Protein AF-A0A7S1CS03-F1 (afdb_monomer_lite)

Secondary structure (DSSP, 8-state):
--SGGG--TT-SS-TTTS--GGGHHHHHHHHHHHHTTHHHHHTSTT-EEEET-TTTHHHIIIIIIS---EEEE-SSPP---HHHHHHHHHHHHHHSTT----

Organism: NCBI:txid1486930

pLDDT: mean 84.55, std 16.64, range [34.22, 98.12]

Radius of gyration: 17.49 Å; chains: 1; bounding box: 39×36×62 Å

InterPro domains:
  IPR029063 S-adenosyl-L-methionine-dependent methyltransferase superfamily [G3DSA:3.40.50.150] (14-97)
  IPR029063 S-adenosyl-L-methionine-dependent methyltransferase superfamily [SSF53335] (26-88)

Foldseek 3Di:
DPQPVPDDPPDPDDSVRDDDPLCVLVVVLVVCQVPQVHLVSQQPDQHEEAEQCPLCSNVCNNCVVVVTRYHYDHPDDHDDDPVSVVVVVVVVVVVPPPDDDD

Sequence (102 aa):
EKHAHNVIDGDPFSVGDKAAKSARARLLADFLEREFGGAEALRRGSGVIDVAGGRGGVSFELQVRRGVRCTLVDPRPLRLDKAQHKWLKRARRARGGGGGGG

Structure (mmCIF, N/CA/C/O backbone):
data_AF-A0A7S1CS03-F1
#
_entry.id   AF-A0A7S1CS03-F1
#
loop_
_atom_site.group_PDB
_atom_site.id
_atom_site.type_symbol
_atom_site.label_atom_id
_atom_site.label_alt_id
_atom_site.label_comp_id
_atom_site.label_asym_id
_atom_site.label_entity_id
_atom_site.label_seq_id
_atom_site.pdbx_PDB_ins_code
_atom_site.Cartn_x
_atom_site.Cartn_y
_atom_site.Cartn_z
_atom_site.occupancy
_atom_site.B_iso_or_equiv
_atom_site.auth_seq_id
_atom_site.auth_comp_id
_atom_site.auth_asym_id
_atom_site.auth_atom_id
_atom_site.pdbx_PDB_model_num
ATOM 1 N N . GLU A 1 1 ? 23.490 -1.874 -21.780 1.00 43.47 1 GLU A N 1
ATOM 2 C CA . GLU A 1 1 ? 22.384 -2.791 -22.144 1.00 43.47 1 GLU A CA 1
ATOM 3 C C . GLU A 1 1 ? 21.389 -3.035 -20.996 1.00 43.47 1 GLU A C 1
ATOM 5 O O . GLU A 1 1 ? 21.441 -4.060 -20.337 1.00 43.47 1 GLU A O 1
ATOM 10 N N . LYS A 1 2 ? 20.475 -2.100 -20.695 1.00 48.34 2 LYS A N 1
ATOM 11 C CA . LYS A 1 2 ? 19.348 -2.356 -19.756 1.00 48.34 2 LYS A CA 1
ATOM 12 C C . LYS A 1 2 ? 17.977 -1.953 -20.315 1.00 48.34 2 LYS A C 1
ATOM 14 O O . LYS A 1 2 ? 16.957 -2.238 -19.696 1.00 48.34 2 LYS A O 1
ATOM 19 N N . HIS A 1 3 ? 17.954 -1.309 -21.483 1.00 46.59 3 HIS A N 1
ATOM 20 C CA . HIS A 1 3 ? 16.744 -0.763 -22.102 1.00 46.59 3 HIS A CA 1
ATOM 21 C C . HIS A 1 3 ? 16.137 -1.678 -23.177 1.00 46.59 3 HIS A C 1
ATOM 23 O O . HIS A 1 3 ? 14.945 -1.574 -23.432 1.00 46.59 3 HIS A O 1
ATOM 29 N N . ALA A 1 4 ? 16.913 -2.611 -23.745 1.00 49.78 4 ALA A N 1
ATOM 30 C CA . ALA A 1 4 ? 16.454 -3.482 -24.832 1.00 49.78 4 ALA A CA 1
ATOM 31 C C . ALA A 1 4 ? 15.396 -4.516 -24.393 1.00 49.78 4 ALA A C 1
ATOM 33 O O . ALA A 1 4 ? 14.528 -4.875 -25.174 1.00 49.78 4 ALA A O 1
ATOM 34 N N . HIS A 1 5 ? 15.403 -4.950 -23.127 1.00 54.09 5 HIS A N 1
ATOM 35 C CA . HIS A 1 5 ? 14.503 -6.007 -22.634 1.00 54.09 5 HIS A CA 1
ATOM 36 C C . HIS A 1 5 ? 13.087 -5.537 -22.248 1.00 54.09 5 HIS A C 1
ATOM 38 O O . H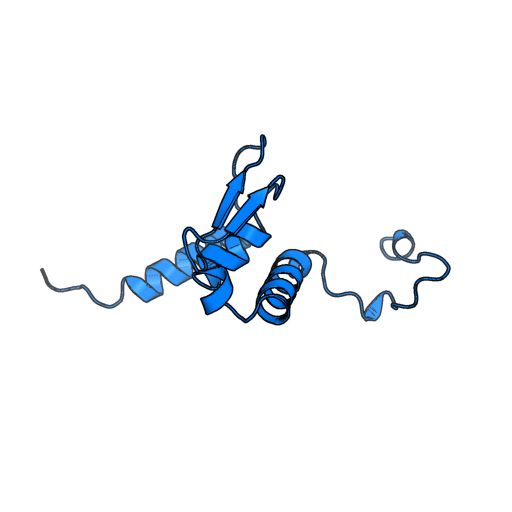IS A 1 5 ? 12.306 -6.337 -21.745 1.00 54.09 5 HIS A O 1
ATOM 44 N N . ASN A 1 6 ? 12.759 -4.248 -22.408 1.00 56.00 6 ASN A N 1
ATOM 45 C CA . ASN A 1 6 ? 11.432 -3.709 -22.059 1.00 56.00 6 ASN A CA 1
ATOM 46 C C . ASN A 1 6 ? 10.582 -3.344 -23.289 1.00 56.00 6 ASN A C 1
ATOM 48 O O . ASN A 1 6 ? 9.515 -2.742 -23.124 1.00 56.00 6 ASN A O 1
ATOM 52 N N . VAL A 1 7 ? 11.066 -3.665 -24.492 1.00 60.25 7 VAL A N 1
ATOM 53 C CA . VAL A 1 7 ? 10.319 -3.521 -25.743 1.00 60.25 7 VAL A CA 1
ATOM 54 C C . VAL A 1 7 ? 9.602 -4.844 -25.983 1.00 60.25 7 VAL A C 1
ATOM 56 O O . VAL A 1 7 ? 10.246 -5.868 -26.195 1.00 60.25 7 VAL A O 1
ATOM 59 N N . ILE A 1 8 ? 8.279 -4.827 -25.857 1.00 68.25 8 ILE A N 1
ATOM 60 C CA . ILE A 1 8 ? 7.411 -5.954 -26.194 1.00 68.25 8 ILE A CA 1
ATOM 61 C C . ILE A 1 8 ? 6.771 -5.584 -27.526 1.00 68.25 8 ILE A C 1
ATOM 63 O O . ILE A 1 8 ? 6.231 -4.486 -27.657 1.00 68.25 8 ILE A O 1
ATOM 67 N N . ASP A 1 9 ? 6.886 -6.464 -28.515 1.00 69.56 9 ASP A N 1
ATOM 68 C CA . ASP A 1 9 ? 6.329 -6.215 -29.840 1.00 69.56 9 ASP A CA 1
ATOM 69 C C . ASP A 1 9 ? 4.797 -6.091 -29.743 1.00 69.56 9 ASP A C 1
ATOM 71 O O . ASP A 1 9 ? 4.141 -6.925 -29.115 1.00 69.56 9 ASP A O 1
ATOM 75 N N . GLY A 1 10 ? 4.237 -5.005 -30.282 1.00 72.75 10 GLY A N 1
ATOM 76 C CA . GLY A 1 10 ? 2.812 -4.670 -30.150 1.00 72.75 10 GLY A CA 1
ATOM 77 C C . GLY A 1 10 ? 2.389 -3.969 -28.847 1.00 72.75 10 GLY A C 1
ATOM 78 O O . GLY A 1 10 ? 1.193 -3.769 -28.643 1.00 72.75 10 GLY A O 1
ATOM 79 N N . ASP A 1 11 ? 3.318 -3.572 -27.969 1.00 69.06 11 ASP A N 1
ATOM 80 C CA . ASP A 1 11 ? 2.993 -2.750 -26.793 1.00 69.06 11 ASP A CA 1
ATOM 81 C C . ASP A 1 11 ? 2.689 -1.297 -27.215 1.00 69.06 11 ASP A C 1
ATOM 83 O O . ASP A 1 11 ? 3.589 -0.607 -27.704 1.00 69.06 11 ASP A O 1
ATOM 87 N N . PRO A 1 12 ? 1.454 -0.7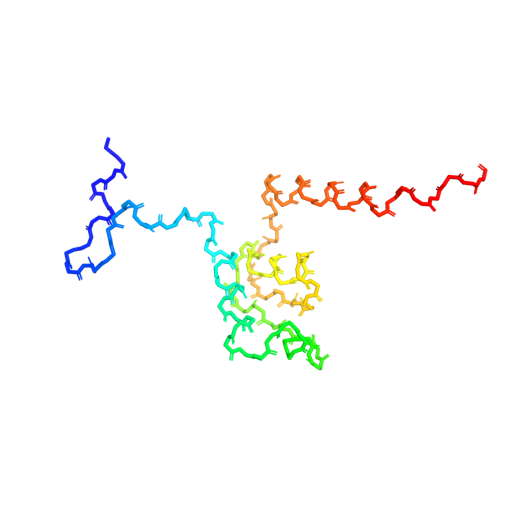92 -27.019 1.00 72.56 12 PRO A N 1
ATOM 88 C CA . PRO A 1 12 ? 1.109 0.580 -27.381 1.00 72.56 12 PRO A CA 1
ATOM 89 C C . PRO A 1 12 ? 1.777 1.626 -26.471 1.00 72.56 12 PRO A C 1
ATOM 91 O O . PRO A 1 12 ? 1.685 2.821 -26.751 1.00 72.56 12 PRO A O 1
ATOM 94 N N . PHE A 1 13 ? 2.439 1.216 -25.381 1.00 66.38 13 PHE A N 1
ATOM 95 C CA . PHE A 1 13 ? 3.091 2.114 -24.432 1.00 66.38 13 PHE A CA 1
ATOM 96 C C . PHE A 1 13 ? 4.604 2.194 -24.670 1.00 66.38 13 PHE A C 1
ATOM 98 O O . PHE A 1 13 ? 5.346 1.222 -24.486 1.00 66.38 13 PHE A O 1
ATOM 105 N N . SER A 1 14 ? 5.093 3.394 -25.004 1.00 65.44 14 SER A N 1
ATOM 106 C CA . SER A 1 14 ? 6.522 3.630 -25.215 1.00 65.44 14 SER A CA 1
ATOM 107 C C . SER A 1 14 ? 7.327 3.418 -23.924 1.00 65.44 14 SER A C 1
ATOM 109 O O . SER A 1 14 ? 6.859 3.663 -22.810 1.00 65.44 14 SER A O 1
ATOM 111 N N . VAL A 1 15 ? 8.582 2.977 -24.052 1.00 66.25 15 VAL A N 1
ATOM 112 C CA . VAL A 1 15 ? 9.471 2.738 -22.897 1.00 66.25 15 VAL A CA 1
ATOM 113 C C . VAL A 1 15 ? 9.748 4.030 -22.110 1.00 66.25 15 VAL A C 1
ATOM 115 O O . VAL A 1 15 ? 10.000 3.957 -20.908 1.00 66.25 15 VAL A O 1
ATOM 118 N N . GLY A 1 16 ? 9.674 5.194 -22.767 1.00 65.62 16 GLY A N 1
ATOM 119 C CA . GLY A 1 16 ? 9.859 6.512 -22.152 1.00 65.62 16 GLY A CA 1
ATOM 120 C C . GLY A 1 16 ? 8.669 6.977 -21.308 1.00 65.62 16 GLY A C 1
ATOM 121 O O . GLY A 1 16 ? 8.868 7.708 -20.341 1.00 65.62 16 GLY A O 1
ATOM 122 N N . ASP 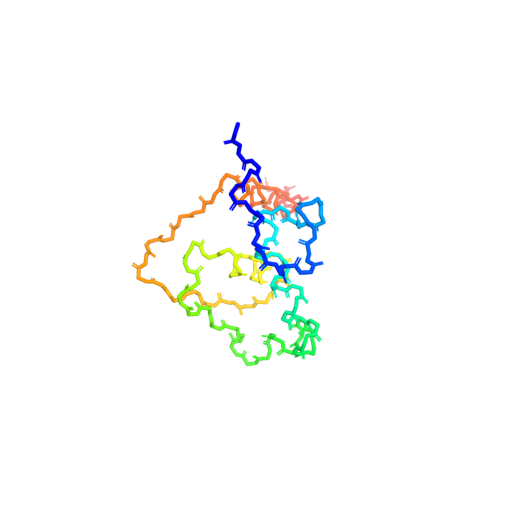A 1 17 ? 7.466 6.484 -21.609 1.00 65.88 17 ASP A N 1
ATOM 123 C CA . ASP A 1 17 ? 6.228 6.861 -20.910 1.00 65.88 17 ASP A CA 1
ATOM 124 C C . ASP A 1 17 ? 5.910 5.934 -19.726 1.00 65.88 17 ASP A C 1
ATOM 126 O O . ASP A 1 17 ? 5.037 6.212 -18.898 1.00 65.88 17 ASP A O 1
ATOM 130 N N . LYS A 1 18 ? 6.634 4.813 -19.608 1.00 69.81 18 LYS A N 1
ATOM 131 C CA . LYS A 1 18 ? 6.447 3.850 -18.521 1.00 69.81 18 LYS A CA 1
ATOM 132 C C . LYS A 1 18 ? 6.929 4.450 -17.205 1.00 69.81 18 LYS A C 1
ATOM 134 O O . LYS A 1 18 ? 8.123 4.643 -16.973 1.00 69.81 18 LYS A O 1
ATOM 139 N N . ALA A 1 19 ? 5.989 4.662 -16.287 1.00 75.19 19 ALA A N 1
ATOM 140 C CA . ALA A 1 19 ? 6.304 5.058 -14.923 1.00 75.19 19 ALA A CA 1
ATOM 141 C C . ALA A 1 19 ? 7.328 4.105 -14.279 1.00 75.19 19 ALA A C 1
ATOM 143 O O . ALA A 1 19 ? 7.349 2.894 -14.530 1.00 75.19 19 ALA A O 1
ATOM 144 N N . ALA A 1 20 ? 8.166 4.649 -13.394 1.00 81.75 20 ALA A N 1
ATOM 145 C CA . ALA A 1 20 ? 9.186 3.866 -12.708 1.00 81.75 20 ALA A CA 1
ATOM 146 C C . ALA A 1 20 ? 8.572 2.646 -11.995 1.00 81.75 20 ALA A C 1
ATOM 148 O O . ALA A 1 20 ? 7.517 2.738 -11.369 1.00 81.75 20 ALA A O 1
ATOM 149 N N . LYS A 1 21 ? 9.273 1.501 -11.999 1.00 82.94 21 LYS A N 1
ATOM 150 C CA . LYS A 1 21 ? 8.814 0.261 -11.329 1.00 82.94 21 LYS A CA 1
ATOM 151 C C . LYS A 1 21 ? 8.459 0.471 -9.848 1.00 82.94 21 LYS A C 1
ATOM 153 O O . LYS A 1 21 ? 7.617 -0.249 -9.312 1.00 82.94 21 LYS A O 1
ATOM 158 N N . SER A 1 22 ? 9.096 1.447 -9.200 1.00 83.31 22 SER A N 1
ATOM 159 C CA . SER A 1 22 ? 8.827 1.871 -7.822 1.00 83.31 22 SER A CA 1
ATOM 160 C C . SER A 1 22 ? 7.464 2.551 -7.640 1.00 83.31 22 SER A C 1
ATOM 162 O O . SER A 1 22 ? 6.926 2.522 -6.538 1.00 83.31 22 SER A O 1
ATOM 164 N N . ALA A 1 23 ? 6.882 3.125 -8.694 1.00 89.69 23 ALA A N 1
ATOM 165 C CA . ALA A 1 23 ? 5.594 3.812 -8.651 1.00 89.69 23 ALA A CA 1
ATOM 166 C C . ALA A 1 23 ? 4.390 2.859 -8.704 1.00 89.69 23 ALA A C 1
ATOM 168 O O . ALA A 1 23 ? 3.287 3.274 -8.371 1.00 89.69 23 ALA A O 1
ATOM 169 N N . ARG A 1 24 ? 4.577 1.584 -9.077 1.00 92.31 24 A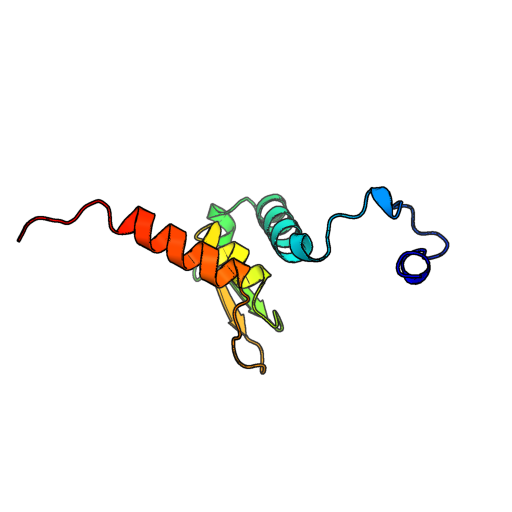RG A N 1
ATOM 170 C CA . ARG A 1 24 ? 3.470 0.636 -9.315 1.00 92.31 24 ARG A CA 1
ATOM 171 C C . ARG A 1 24 ? 2.506 0.496 -8.140 1.00 92.31 24 ARG A C 1
ATOM 173 O O . ARG A 1 24 ? 1.304 0.496 -8.353 1.00 92.31 24 ARG A O 1
ATOM 180 N N . ALA A 1 25 ? 3.024 0.418 -6.914 1.00 95.81 25 ALA A N 1
ATOM 181 C CA . ALA A 1 25 ? 2.176 0.315 -5.727 1.00 95.81 25 ALA A CA 1
ATOM 182 C C . ALA A 1 25 ? 1.291 1.558 -5.548 1.00 95.81 25 ALA A C 1
ATOM 184 O O . ALA A 1 25 ? 0.106 1.431 -5.260 1.00 95.81 25 ALA A O 1
ATOM 185 N N . ARG A 1 26 ? 1.860 2.752 -5.767 1.00 96.44 26 ARG A N 1
ATOM 186 C CA . ARG A 1 26 ? 1.115 4.013 -5.720 1.00 96.44 26 ARG A CA 1
ATOM 187 C C . ARG A 1 26 ? 0.062 4.056 -6.823 1.00 96.44 26 ARG A C 1
ATOM 189 O O . ARG A 1 26 ? -1.081 4.354 -6.520 1.00 96.44 26 ARG A O 1
ATOM 196 N N . LEU A 1 27 ? 0.445 3.746 -8.062 1.00 96.06 27 LEU A N 1
ATOM 197 C CA . LEU A 1 27 ? -0.461 3.779 -9.213 1.00 96.06 27 LEU A CA 1
ATOM 198 C C . LEU A 1 27 ? -1.637 2.814 -9.041 1.00 96.06 27 LEU A C 1
ATOM 200 O O . LEU A 1 27 ? -2.764 3.166 -9.368 1.00 96.06 27 LEU A O 1
ATOM 204 N N . LEU A 1 28 ? -1.388 1.625 -8.486 1.00 97.00 28 LEU A N 1
ATOM 205 C CA . LEU A 1 28 ? -2.454 0.683 -8.167 1.00 97.00 28 LEU A CA 1
ATOM 206 C C . LEU A 1 28 ? -3.356 1.216 -7.046 1.00 97.00 28 LEU A C 1
ATOM 208 O O . LEU A 1 28 ? -4.569 1.154 -7.178 1.00 97.00 28 LEU A O 1
ATOM 212 N N . ALA A 1 29 ? -2.803 1.798 -5.980 1.00 97.56 29 ALA A N 1
ATOM 213 C CA . ALA A 1 29 ? -3.621 2.413 -4.933 1.00 97.56 29 ALA A CA 1
ATOM 214 C C . ALA A 1 29 ? -4.463 3.598 -5.458 1.00 97.56 29 ALA A C 1
ATOM 216 O O . ALA A 1 29 ? -5.631 3.710 -5.098 1.00 97.56 29 ALA A O 1
ATOM 217 N N . ASP A 1 30 ? -3.905 4.427 -6.350 1.00 97.31 30 ASP A N 1
ATOM 218 C CA . ASP A 1 30 ? -4.626 5.516 -7.029 1.00 97.31 30 ASP A CA 1
ATOM 219 C C . ASP A 1 30 ? -5.762 4.966 -7.917 1.00 97.31 30 ASP A C 1
ATOM 221 O O . ASP A 1 30 ? -6.853 5.533 -7.966 1.00 97.31 30 ASP A O 1
ATOM 225 N N . PHE A 1 31 ? -5.525 3.846 -8.613 1.00 97.56 31 PHE A N 1
ATOM 226 C CA . PHE A 1 31 ? -6.561 3.136 -9.368 1.00 97.56 31 PHE A CA 1
ATOM 227 C C . PHE A 1 31 ? -7.687 2.643 -8.452 1.00 97.56 31 PHE A C 1
ATOM 229 O O . PHE A 1 31 ? -8.847 2.894 -8.754 1.00 97.56 31 PHE A O 1
ATOM 236 N N . LEU A 1 32 ? -7.359 1.997 -7.327 1.00 97.62 32 LEU A N 1
ATOM 237 C CA . LEU A 1 32 ? -8.356 1.450 -6.403 1.00 97.62 32 LEU A CA 1
ATOM 238 C C . LEU A 1 32 ? -9.257 2.542 -5.814 1.00 97.62 32 LEU A C 1
ATOM 240 O O . LEU A 1 32 ? -10.473 2.384 -5.787 1.00 97.62 32 LEU A O 1
ATOM 244 N N . GLU A 1 33 ? -8.685 3.661 -5.365 1.00 96.38 33 GLU A N 1
ATOM 245 C CA . GLU A 1 33 ? -9.493 4.780 -4.866 1.00 96.38 33 GLU A CA 1
ATOM 246 C C . GLU A 1 33 ? -10.398 5.345 -5.962 1.00 96.38 33 GLU A C 1
ATOM 248 O O . GLU A 1 33 ? -11.563 5.624 -5.702 1.00 96.38 33 GLU A O 1
ATOM 253 N N . ARG A 1 34 ? -9.900 5.489 -7.193 1.00 97.38 34 ARG A N 1
ATOM 254 C CA . ARG A 1 34 ? -10.716 5.996 -8.300 1.00 97.38 34 ARG A CA 1
ATOM 255 C C . ARG A 1 34 ? -11.868 5.051 -8.652 1.00 97.38 34 ARG A C 1
ATOM 257 O O . ARG A 1 34 ? -12.982 5.522 -8.848 1.00 97.38 34 ARG A O 1
ATOM 264 N N . GLU A 1 35 ? -11.596 3.754 -8.739 1.00 98.12 35 GLU A N 1
ATOM 265 C CA . GLU A 1 35 ? -12.550 2.757 -9.234 1.00 98.12 35 GLU A CA 1
ATOM 266 C C . GLU A 1 35 ? -13.640 2.424 -8.208 1.00 98.12 35 GLU A C 1
ATOM 268 O O . GLU A 1 35 ? -14.804 2.253 -8.556 1.00 98.12 35 GLU A O 1
ATOM 273 N N . PHE A 1 36 ? -13.283 2.366 -6.923 1.00 96.00 36 PHE A N 1
ATOM 274 C CA . PHE A 1 36 ? -14.168 1.842 -5.880 1.00 96.00 36 PHE A CA 1
ATOM 275 C C . PHE A 1 36 ? -14.823 2.923 -5.008 1.00 96.00 36 PHE A C 1
ATOM 277 O O . PHE A 1 36 ? -15.299 2.620 -3.918 1.00 96.00 36 PHE A O 1
ATOM 284 N N . GLY A 1 37 ? -14.883 4.178 -5.469 1.00 93.75 37 GLY A N 1
ATOM 285 C CA . GLY A 1 37 ? -15.617 5.250 -4.775 1.00 93.75 37 GLY A CA 1
ATOM 286 C C . GLY A 1 37 ? -14.819 5.991 -3.695 1.00 93.75 37 GLY A C 1
ATOM 287 O O . GLY A 1 37 ? -15.388 6.519 -2.738 1.00 93.75 37 GLY A O 1
ATOM 288 N N . GLY A 1 38 ? -13.499 6.049 -3.842 1.00 95.94 38 GLY A N 1
ATOM 289 C CA . GLY A 1 38 ? -12.587 6.827 -3.008 1.00 95.94 38 GLY A CA 1
ATOM 290 C C . GLY A 1 38 ? -12.135 6.122 -1.731 1.00 95.94 38 GLY A C 1
ATOM 291 O O . GLY A 1 38 ? -12.555 5.013 -1.395 1.00 95.94 38 GLY A O 1
ATOM 292 N N . ALA A 1 39 ? -11.272 6.807 -0.977 1.00 94.19 39 ALA A N 1
ATOM 293 C CA . ALA A 1 39 ? -10.729 6.300 0.282 1.00 94.19 39 ALA A CA 1
ATOM 294 C C . ALA A 1 39 ? -11.823 5.976 1.315 1.00 94.19 39 ALA A C 1
ATOM 296 O O . ALA A 1 39 ? -11.697 5.006 2.056 1.00 94.19 39 ALA A O 1
ATOM 297 N N . GLU A 1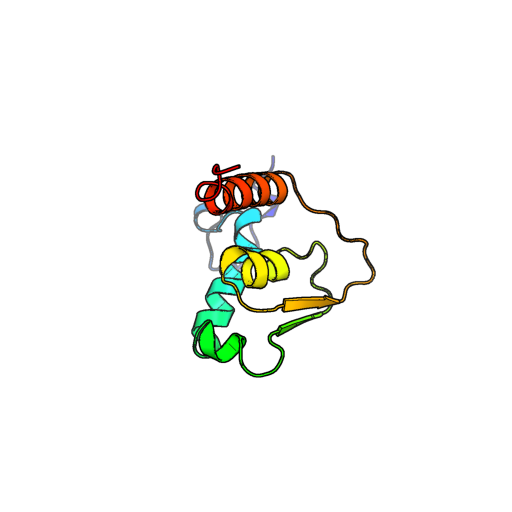 40 ? -12.906 6.759 1.356 1.00 95.00 40 GLU A N 1
ATOM 298 C CA . GLU A 1 40 ? -14.028 6.524 2.274 1.00 95.00 40 GLU A CA 1
ATOM 299 C C . GLU A 1 40 ? -14.739 5.201 1.990 1.00 95.00 40 GLU A C 1
ATOM 301 O O . GLU A 1 40 ? -15.017 4.441 2.916 1.00 95.00 40 GLU A O 1
ATOM 306 N N . ALA A 1 41 ? -14.990 4.883 0.717 1.00 96.88 41 ALA A N 1
ATOM 307 C CA . ALA A 1 41 ? -15.598 3.614 0.341 1.00 96.88 41 ALA A CA 1
ATOM 308 C C . ALA A 1 41 ? -14.686 2.430 0.691 1.00 96.88 41 ALA A C 1
ATOM 310 O O . ALA A 1 41 ? -15.149 1.467 1.300 1.00 96.88 41 ALA A O 1
ATOM 311 N N . LEU A 1 42 ? -13.381 2.545 0.418 1.00 96.81 42 LEU A N 1
ATOM 312 C CA . LEU A 1 42 ? -12.397 1.516 0.771 1.00 96.81 42 LEU A CA 1
ATOM 313 C C . LEU A 1 42 ? -12.217 1.325 2.286 1.00 96.81 42 LEU A C 1
ATOM 315 O O . LEU A 1 42 ? -11.771 0.265 2.720 1.00 96.81 42 LEU A O 1
ATOM 319 N N . ARG A 1 43 ? -12.545 2.333 3.105 1.00 95.94 43 ARG A N 1
ATOM 320 C CA . ARG A 1 43 ? -12.511 2.238 4.574 1.00 95.94 43 ARG A CA 1
ATOM 321 C C . ARG A 1 43 ? -13.754 1.596 5.179 1.00 95.94 43 ARG A C 1
ATOM 323 O O . ARG A 1 43 ? -13.732 1.306 6.375 1.00 95.94 43 ARG A O 1
ATOM 330 N N . ARG A 1 44 ? -14.831 1.392 4.413 1.00 94.75 44 ARG A N 1
ATOM 331 C CA . ARG A 1 44 ? -16.074 0.819 4.947 1.00 94.75 44 ARG A CA 1
ATOM 332 C C . ARG A 1 44 ? -15.824 -0.564 5.558 1.00 94.75 44 ARG A C 1
ATOM 334 O O . ARG A 1 44 ? -15.001 -1.345 5.084 1.00 94.75 44 ARG A O 1
ATOM 341 N N . GLY A 1 45 ? -16.558 -0.870 6.628 1.00 94.81 45 GLY A N 1
ATOM 342 C CA . GLY A 1 45 ? -16.413 -2.131 7.354 1.00 94.81 45 GLY A CA 1
ATOM 343 C C . GLY A 1 45 ? -15.024 -2.280 7.981 1.00 94.81 45 GLY A C 1
ATOM 344 O O . GLY A 1 45 ? -14.600 -1.445 8.776 1.00 94.81 45 GLY A O 1
ATOM 345 N N . SER A 1 46 ? -14.324 -3.367 7.651 1.00 94.19 46 SER A N 1
ATOM 346 C CA . SER A 1 46 ? -12.987 -3.668 8.188 1.00 94.19 46 SER A CA 1
ATOM 347 C C . SER A 1 46 ? -11.830 -3.189 7.300 1.00 94.19 46 SER A C 1
ATOM 349 O O . SER A 1 46 ? -10.670 -3.384 7.671 1.00 94.19 46 SER A O 1
ATOM 351 N N . GLY A 1 47 ? -12.127 -2.534 6.174 1.00 96.12 47 GLY A N 1
ATOM 352 C CA . GLY A 1 47 ? -11.137 -2.089 5.196 1.00 96.12 47 GLY A CA 1
ATOM 353 C C . GLY A 1 47 ? -10.777 -3.164 4.166 1.00 96.12 47 GLY A C 1
ATOM 354 O O . GLY A 1 47 ? -11.593 -4.019 3.826 1.00 96.12 47 GLY A O 1
ATOM 355 N N . VAL A 1 48 ? -9.544 -3.111 3.662 1.00 97.62 48 VAL A N 1
ATOM 356 C CA . VAL A 1 48 ? -9.056 -3.933 2.542 1.00 97.62 48 VAL A CA 1
ATOM 357 C C . VAL A 1 48 ? -8.221 -5.120 3.037 1.00 97.62 48 VAL A C 1
ATOM 359 O O . VAL A 1 48 ? -7.468 -5.005 4.004 1.00 97.62 48 VAL A O 1
ATOM 362 N N . ILE A 1 49 ? -8.303 -6.257 2.343 1.00 97.56 49 ILE A N 1
ATOM 363 C CA . ILE A 1 49 ? -7.382 -7.391 2.512 1.00 97.56 49 ILE A CA 1
ATOM 364 C C . ILE A 1 49 ? -6.522 -7.508 1.245 1.00 97.56 49 ILE A C 1
ATOM 366 O O . ILE A 1 49 ? -7.046 -7.705 0.153 1.00 97.56 49 ILE A O 1
ATOM 370 N N . ASP A 1 50 ? -5.203 -7.382 1.393 1.00 96.88 50 ASP A N 1
ATOM 371 C CA . ASP A 1 50 ? -4.209 -7.479 0.315 1.00 96.88 50 ASP A CA 1
ATOM 372 C C . ASP A 1 50 ? -3.630 -8.903 0.298 1.00 96.88 50 ASP A C 1
ATOM 374 O O . ASP A 1 50 ? -2.696 -9.228 1.037 1.00 96.88 50 ASP A O 1
ATOM 378 N N . VAL A 1 51 ? -4.249 -9.788 -0.486 1.00 97.25 51 VAL A N 1
ATOM 379 C CA . VAL A 1 51 ? -3.866 -11.206 -0.594 1.00 97.25 51 VAL A CA 1
ATOM 380 C C . VAL A 1 51 ? -2.720 -11.364 -1.591 1.00 97.25 51 VAL A C 1
ATOM 382 O O . VAL A 1 51 ? -2.792 -10.868 -2.711 1.00 97.25 51 VAL A O 1
ATOM 385 N N . ALA A 1 52 ? -1.664 -12.079 -1.195 1.00 95.50 52 ALA A N 1
ATOM 386 C CA . ALA A 1 52 ? -0.431 -12.245 -1.970 1.00 95.50 52 ALA A CA 1
ATOM 387 C C . ALA A 1 52 ? 0.266 -10.911 -2.332 1.00 95.50 52 ALA A C 1
ATOM 389 O O . ALA A 1 52 ? 1.028 -10.827 -3.301 1.00 95.50 52 ALA A O 1
ATOM 390 N N . GLY A 1 53 ? 0.057 -9.863 -1.521 1.00 94.12 53 GLY A N 1
ATOM 391 C CA . GLY A 1 53 ? 0.603 -8.512 -1.729 1.00 94.12 53 GLY A CA 1
ATOM 392 C C . GLY A 1 53 ? 2.126 -8.391 -1.564 1.00 94.12 53 GLY A C 1
ATOM 393 O O . GLY A 1 53 ? 2.736 -7.333 -1.778 1.00 94.12 53 GLY A O 1
ATOM 394 N N . GLY A 1 54 ? 2.788 -9.475 -1.171 1.00 93.38 54 GLY A N 1
ATOM 395 C CA . GLY A 1 54 ? 4.230 -9.596 -1.094 1.00 93.38 54 GLY A CA 1
ATOM 396 C C . GLY A 1 54 ? 4.920 -8.730 -0.088 1.00 93.38 54 GLY A C 1
ATOM 397 O O . GLY A 1 54 ? 4.714 -8.865 1.108 1.00 93.38 54 GLY A O 1
ATOM 398 N N . ARG A 1 55 ? 5.803 -7.849 -0.562 1.00 92.25 55 ARG A N 1
ATOM 399 C CA . ARG A 1 55 ? 6.500 -6.920 0.338 1.00 92.25 55 ARG A CA 1
ATOM 400 C C . ARG A 1 55 ? 5.567 -5.835 0.898 1.00 92.25 55 ARG A C 1
ATOM 402 O O . ARG A 1 55 ? 6.046 -4.929 1.570 1.00 92.25 55 ARG A O 1
ATOM 409 N N . GLY A 1 56 ? 4.266 -5.892 0.597 1.00 95.19 56 GLY A N 1
ATOM 410 C CA . GLY A 1 56 ? 3.266 -4.986 1.151 1.00 95.19 56 GLY A CA 1
ATOM 411 C C . GLY A 1 56 ? 3.344 -3.579 0.575 1.00 95.19 56 GLY A C 1
ATOM 412 O O . GLY A 1 56 ? 3.064 -2.614 1.279 1.00 95.19 56 GLY A O 1
ATOM 413 N N . GLY A 1 57 ? 3.767 -3.433 -0.684 1.00 96.00 57 GLY A N 1
ATOM 414 C CA . GLY A 1 57 ? 3.862 -2.119 -1.324 1.00 96.00 57 GLY A CA 1
ATOM 415 C C . GLY A 1 57 ? 2.503 -1.420 -1.378 1.00 96.00 57 GLY A C 1
ATOM 416 O O . GLY A 1 57 ? 2.390 -0.273 -0.955 1.00 96.00 57 GLY A O 1
ATOM 417 N N . VAL A 1 58 ? 1.472 -2.132 -1.843 1.00 97.12 58 VAL A N 1
ATOM 418 C CA . VAL A 1 58 ? 0.093 -1.622 -1.929 1.00 97.12 58 VAL A CA 1
ATOM 419 C C . VAL A 1 58 ? -0.492 -1.432 -0.532 1.00 97.12 58 VAL A C 1
ATOM 421 O O . VAL A 1 58 ? -0.955 -0.341 -0.217 1.00 97.12 58 VAL A O 1
ATOM 424 N N . SER A 1 59 ? -0.358 -2.431 0.346 1.00 97.19 59 SER A N 1
ATOM 425 C CA . SER A 1 59 ? -0.722 -2.308 1.765 1.00 97.19 59 SER A CA 1
ATOM 426 C C . SER A 1 59 ? -0.139 -1.062 2.450 1.00 97.19 59 SER A C 1
ATOM 428 O O . SER A 1 59 ? -0.842 -0.368 3.181 1.00 97.19 59 SER A O 1
ATOM 430 N N . PHE A 1 60 ? 1.134 -0.727 2.202 1.00 97.19 60 PHE A N 1
ATOM 431 C CA . PHE A 1 60 ? 1.761 0.486 2.737 1.00 97.19 60 PHE A CA 1
ATOM 432 C C . PHE A 1 60 ? 1.138 1.757 2.143 1.00 97.19 60 PHE A C 1
ATOM 434 O O . PHE A 1 60 ? 0.862 2.715 2.863 1.00 97.19 60 PHE A O 1
ATOM 441 N N . GLU A 1 61 ? 0.910 1.783 0.832 1.00 97.56 61 GLU A N 1
ATOM 442 C CA . GLU A 1 61 ? 0.261 2.903 0.147 1.00 97.56 61 GLU A CA 1
ATOM 443 C C . GLU A 1 61 ? -1.160 3.162 0.678 1.00 97.56 61 GLU A C 1
ATOM 445 O O . GLU A 1 61 ? -1.511 4.319 0.922 1.00 97.56 61 GLU A O 1
ATOM 450 N N . LEU A 1 62 ? -1.949 2.113 0.921 1.00 97.31 62 LEU A N 1
ATOM 451 C CA . LEU A 1 62 ? -3.306 2.215 1.461 1.00 97.31 62 LEU A CA 1
ATOM 452 C C . LEU A 1 62 ? -3.296 2.598 2.948 1.00 97.31 62 LEU A C 1
ATOM 454 O O . LEU A 1 62 ? -3.786 3.664 3.321 1.00 97.31 62 LEU A O 1
ATOM 458 N N . GLN A 1 63 ? -2.670 1.791 3.805 1.00 96.88 63 GLN A N 1
ATOM 459 C CA . GLN A 1 63 ? -2.755 1.988 5.253 1.00 96.88 63 GLN A CA 1
ATOM 460 C C . GLN A 1 63 ? -1.928 3.160 5.750 1.00 96.88 63 GLN A C 1
ATOM 462 O O . GLN A 1 63 ? -2.393 3.959 6.560 1.00 96.88 63 GLN A O 1
ATOM 467 N N . VAL A 1 64 ? -0.683 3.260 5.299 1.00 95.38 64 VAL A N 1
ATOM 468 C CA . VAL A 1 64 ? 0.271 4.191 5.898 1.00 95.38 64 VAL A CA 1
ATOM 469 C C . VAL A 1 64 ? 0.151 5.579 5.278 1.00 95.38 64 VAL A C 1
ATOM 471 O O . VAL A 1 64 ? 0.230 6.568 6.003 1.00 95.38 64 VAL A O 1
ATOM 474 N N . ARG A 1 65 ? -0.046 5.670 3.956 1.00 94.88 65 ARG A N 1
ATOM 475 C CA . ARG A 1 65 ? -0.118 6.965 3.259 1.00 94.88 65 ARG A CA 1
ATOM 476 C C . ARG A 1 65 ? -1.530 7.522 3.124 1.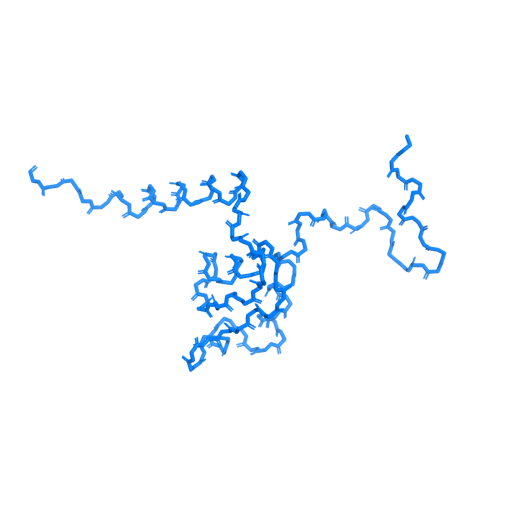00 94.88 65 ARG A C 1
ATOM 478 O O . ARG A 1 65 ? -1.687 8.727 3.279 1.00 94.88 65 ARG A O 1
ATOM 485 N N . ARG A 1 66 ? -2.526 6.676 2.844 1.00 94.88 66 ARG A N 1
ATOM 486 C CA . ARG A 1 66 ? -3.925 7.096 2.626 1.00 94.88 66 ARG A CA 1
ATOM 487 C C . ARG A 1 66 ? -4.815 6.910 3.854 1.00 94.88 66 ARG A C 1
ATOM 489 O O . ARG A 1 66 ? -5.938 7.401 3.880 1.00 94.88 66 ARG A O 1
ATOM 496 N N . GLY A 1 67 ? -4.343 6.208 4.886 1.00 94.81 67 GLY A N 1
ATOM 497 C CA . GLY A 1 67 ? -5.142 5.921 6.080 1.00 94.81 67 GLY A CA 1
ATOM 498 C C . GLY A 1 67 ? -6.301 4.954 5.821 1.00 94.81 67 GLY A C 1
ATOM 499 O O . GLY A 1 67 ? -7.289 4.980 6.546 1.00 94.81 67 GLY A O 1
ATOM 500 N N . VAL A 1 68 ? -6.223 4.133 4.773 1.00 97.19 68 VAL A N 1
ATOM 501 C CA . VAL A 1 68 ? -7.188 3.067 4.477 1.00 97.19 68 VAL A CA 1
ATOM 502 C C . VAL A 1 68 ? -6.713 1.790 5.161 1.00 97.19 68 VAL A C 1
ATOM 504 O O . VAL A 1 68 ? -5.680 1.244 4.779 1.00 97.19 68 VAL A O 1
ATOM 507 N N . ARG A 1 69 ? -7.433 1.312 6.184 1.00 97.00 69 ARG A N 1
ATOM 508 C CA . ARG A 1 69 ? -7.063 0.084 6.910 1.00 97.00 69 ARG A CA 1
ATOM 509 C C . ARG A 1 69 ? -6.878 -1.069 5.919 1.00 97.00 69 ARG A C 1
ATOM 511 O O . ARG A 1 69 ? -7.780 -1.345 5.133 1.00 97.00 69 ARG A O 1
ATOM 518 N N . CYS A 1 70 ? -5.709 -1.707 5.952 1.00 97.75 70 CYS A N 1
ATOM 519 C CA . CYS A 1 70 ? -5.345 -2.746 5.000 1.00 97.75 70 CYS A CA 1
ATOM 520 C C . CYS A 1 70 ? -4.574 -3.871 5.695 1.00 97.75 70 CYS A C 1
ATOM 522 O O . CYS A 1 70 ? -3.512 -3.645 6.276 1.00 97.75 70 CYS A O 1
ATOM 524 N N . THR A 1 71 ? -5.080 -5.096 5.605 1.00 96.31 71 THR A N 1
ATOM 525 C CA . THR A 1 71 ? -4.419 -6.283 6.153 1.00 96.31 71 THR A CA 1
ATOM 526 C C . THR A 1 71 ? -3.729 -7.057 5.035 1.00 96.31 71 THR A C 1
ATOM 528 O O . THR A 1 71 ? -4.385 -7.570 4.135 1.00 96.31 71 THR A O 1
ATOM 531 N N . LEU A 1 72 ? -2.400 -7.147 5.102 1.00 96.62 72 LEU A N 1
ATOM 532 C CA . LEU A 1 72 ? -1.586 -7.946 4.184 1.00 96.62 72 LEU A CA 1
ATOM 533 C C . LEU A 1 72 ? -1.621 -9.424 4.583 1.00 96.62 72 LEU A C 1
ATOM 535 O O . LEU A 1 72 ? -1.306 -9.753 5.727 1.00 96.62 72 LEU A O 1
ATOM 539 N N . VAL A 1 73 ? -1.919 -10.301 3.625 1.00 96.44 73 VAL A N 1
ATOM 540 C CA . VAL A 1 73 ? -1.832 -11.758 3.780 1.00 96.44 73 VAL A CA 1
ATOM 541 C C . VAL A 1 73 ? -0.866 -12.303 2.732 1.00 96.44 73 VAL A C 1
ATOM 543 O O . VAL A 1 73 ? -1.202 -12.414 1.557 1.00 96.44 73 VAL A O 1
ATOM 546 N N . ASP A 1 74 ? 0.353 -12.640 3.148 1.00 95.19 74 ASP A N 1
ATOM 547 C CA . ASP A 1 74 ? 1.375 -13.249 2.291 1.00 95.19 74 ASP A CA 1
ATOM 548 C C . ASP A 1 74 ? 2.242 -14.198 3.141 1.00 95.19 74 ASP A C 1
ATOM 550 O O . ASP A 1 74 ? 2.531 -13.869 4.294 1.00 95.19 74 ASP A O 1
ATOM 554 N N . PRO A 1 75 ? 2.669 -15.364 2.621 1.00 93.69 75 PRO A N 1
ATOM 555 C CA . PRO A 1 75 ? 3.539 -16.279 3.365 1.00 93.69 75 PRO A CA 1
ATOM 556 C C . PRO A 1 75 ? 4.942 -15.705 3.617 1.00 93.69 75 PRO A C 1
ATOM 558 O O . PRO A 1 75 ? 5.686 -16.224 4.450 1.00 93.69 75 PRO A O 1
ATOM 561 N N . ARG A 1 76 ? 5.350 -14.656 2.889 1.00 87.38 76 ARG A N 1
ATOM 562 C CA . ARG A 1 76 ? 6.660 -14.030 3.074 1.00 87.38 76 ARG A CA 1
ATOM 563 C C . ARG A 1 76 ? 6.698 -13.178 4.343 1.00 87.38 76 ARG A C 1
ATOM 565 O O . ARG A 1 76 ? 5.750 -12.452 4.635 1.00 87.38 76 ARG A O 1
ATOM 572 N N . PRO A 1 77 ? 7.846 -13.145 5.042 1.00 86.19 77 PRO A N 1
ATOM 573 C CA . PRO A 1 77 ? 8.032 -12.228 6.154 1.00 86.19 77 PRO A CA 1
ATOM 574 C C . PRO A 1 77 ? 7.999 -10.771 5.679 1.00 86.19 77 PRO A C 1
ATOM 576 O O . PRO A 1 77 ? 8.555 -10.421 4.629 1.00 86.19 77 PRO A O 1
ATOM 579 N N . LEU A 1 78 ? 7.405 -9.899 6.495 1.00 85.19 78 LEU A N 1
ATOM 580 C CA . LEU A 1 78 ? 7.346 -8.467 6.220 1.00 85.19 78 LEU A CA 1
ATOM 581 C C . LEU A 1 78 ? 8.757 -7.860 6.226 1.00 85.19 78 LEU A C 1
ATOM 583 O O . LEU A 1 78 ? 9.466 -7.895 7.231 1.00 85.19 78 LEU A O 1
ATOM 587 N N . ARG A 1 79 ? 9.160 -7.255 5.104 1.00 86.75 79 ARG A N 1
ATOM 588 C CA . ARG A 1 79 ? 10.434 -6.531 4.969 1.00 86.75 79 ARG A CA 1
ATOM 589 C C . ARG A 1 79 ? 10.198 -5.188 4.298 1.00 86.75 79 ARG A C 1
ATOM 591 O O . ARG A 1 79 ? 9.975 -5.131 3.090 1.00 86.75 79 ARG A O 1
ATOM 598 N N . LEU A 1 80 ? 10.276 -4.125 5.094 1.00 87.25 80 LEU A N 1
ATOM 599 C CA . LEU A 1 80 ? 10.166 -2.758 4.598 1.00 87.25 80 LEU A CA 1
ATOM 600 C C . LEU A 1 80 ? 11.437 -2.341 3.849 1.00 87.25 80 LEU A C 1
ATOM 602 O O . LEU A 1 80 ? 12.548 -2.758 4.183 1.00 87.25 80 LEU A O 1
ATOM 606 N N . ASP A 1 81 ? 11.277 -1.487 2.844 1.00 87.69 81 ASP A N 1
ATOM 607 C CA . ASP A 1 81 ? 12.398 -0.893 2.124 1.00 87.69 81 ASP A CA 1
ATOM 608 C C . ASP A 1 81 ? 12.908 0.408 2.781 1.00 87.69 81 ASP A C 1
ATOM 610 O O . ASP A 1 81 ? 12.301 0.990 3.690 1.00 87.69 81 ASP A O 1
ATOM 614 N N . LYS A 1 82 ? 14.065 0.895 2.309 1.00 89.88 82 LYS A N 1
ATOM 615 C CA . LYS A 1 82 ? 14.695 2.124 2.825 1.00 89.88 82 LYS A CA 1
ATOM 616 C C . LYS A 1 82 ? 13.779 3.350 2.698 1.00 89.88 82 LYS A C 1
ATOM 618 O O . LYS A 1 82 ? 13.818 4.231 3.560 1.00 89.88 82 LYS A O 1
ATOM 623 N N . ALA A 1 83 ? 12.970 3.431 1.641 1.00 87.94 83 ALA A N 1
ATOM 624 C CA . ALA A 1 83 ? 12.078 4.560 1.403 1.00 87.94 83 ALA A CA 1
ATOM 625 C C . ALA A 1 83 ? 10.884 4.542 2.369 1.00 87.94 83 ALA A C 1
ATOM 627 O O . ALA A 1 83 ? 10.540 5.584 2.930 1.00 87.94 83 ALA A O 1
ATOM 628 N N . GLN A 1 84 ? 10.314 3.366 2.633 1.00 89.69 84 GLN A N 1
ATOM 629 C CA . GLN A 1 84 ? 9.258 3.148 3.620 1.00 89.69 84 GLN A CA 1
ATOM 630 C C . GLN A 1 84 ? 9.747 3.486 5.032 1.00 89.69 84 GLN A C 1
ATOM 632 O O . GLN A 1 84 ? 9.097 4.256 5.742 1.00 89.69 84 GLN A O 1
ATOM 637 N N . HIS A 1 85 ? 10.940 3.021 5.418 1.00 93.19 85 HIS A N 1
ATOM 638 C CA . HIS A 1 85 ? 11.551 3.402 6.695 1.00 93.19 85 HIS A CA 1
ATOM 639 C C . HIS A 1 85 ? 11.762 4.918 6.814 1.00 93.19 85 HIS A C 1
ATOM 641 O O . HIS A 1 85 ? 11.419 5.516 7.840 1.00 93.19 85 HIS A O 1
ATOM 647 N N . LYS A 1 86 ? 12.283 5.566 5.761 1.00 92.81 86 LYS A N 1
ATOM 648 C CA . LYS A 1 86 ? 12.468 7.026 5.726 1.00 92.81 86 LYS A CA 1
ATOM 649 C C . LYS A 1 86 ? 11.135 7.757 5.881 1.00 92.81 86 LYS A C 1
ATOM 651 O O . LYS A 1 86 ? 11.063 8.721 6.643 1.00 92.81 86 LYS A O 1
ATOM 656 N N . TRP A 1 87 ? 10.089 7.298 5.195 1.00 94.12 87 TRP A N 1
ATOM 657 C CA . TRP A 1 87 ? 8.747 7.863 5.309 1.00 94.12 87 TRP A CA 1
ATOM 658 C C . TRP A 1 87 ? 8.224 7.755 6.746 1.00 94.12 87 TRP A C 1
ATOM 660 O O . TRP A 1 87 ? 7.843 8.768 7.329 1.00 94.12 87 TRP A O 1
ATOM 670 N N . LEU A 1 88 ? 8.307 6.571 7.363 1.00 91.81 88 LEU A N 1
ATOM 671 C CA . LEU A 1 88 ? 7.839 6.341 8.736 1.00 91.81 88 LEU A CA 1
ATOM 672 C C . LEU A 1 88 ? 8.561 7.233 9.750 1.00 91.81 88 LEU A C 1
ATOM 674 O O . LEU A 1 88 ? 7.925 7.798 10.641 1.00 91.81 88 LEU A O 1
ATOM 678 N N . LYS A 1 89 ? 9.881 7.412 9.598 1.00 92.19 89 LYS A N 1
ATOM 679 C CA . LYS A 1 89 ? 10.664 8.326 10.442 1.00 92.19 89 LYS A CA 1
ATOM 680 C C . LYS A 1 89 ? 10.168 9.768 10.313 1.00 92.19 89 LYS A C 1
ATOM 682 O O . LYS A 1 89 ? 10.022 10.446 11.326 1.00 92.19 89 LYS A O 1
ATOM 687 N N . ARG A 1 90 ? 9.884 10.237 9.091 1.00 91.25 90 ARG A N 1
ATOM 688 C CA . ARG A 1 90 ? 9.339 11.587 8.857 1.00 91.25 90 ARG A CA 1
ATOM 689 C C . ARG A 1 90 ? 7.946 11.745 9.467 1.00 91.25 90 ARG A C 1
ATOM 691 O O . ARG A 1 90 ? 7.722 12.711 10.186 1.00 91.25 90 ARG A O 1
ATOM 698 N N . ALA A 1 91 ? 7.057 10.777 9.255 1.00 88.06 91 ALA A N 1
ATOM 699 C CA . ALA A 1 91 ? 5.697 10.807 9.789 1.00 88.06 91 ALA A CA 1
ATOM 700 C C . ALA A 1 91 ? 5.659 10.808 11.328 1.00 88.06 91 ALA A C 1
ATOM 702 O O . ALA A 1 91 ? 4.849 11.506 11.929 1.00 88.06 91 ALA A O 1
ATOM 703 N N . ARG A 1 92 ? 6.558 10.067 11.994 1.00 89.00 92 ARG A N 1
ATOM 704 C CA . ARG A 1 92 ? 6.696 10.105 13.463 1.00 89.00 92 ARG A CA 1
ATOM 705 C C . ARG A 1 92 ? 7.130 11.479 13.972 1.00 89.00 92 ARG A C 1
ATOM 707 O O . ARG A 1 92 ? 6.546 11.960 14.930 1.00 89.00 92 ARG A O 1
ATOM 714 N N . ARG A 1 93 ? 8.098 12.127 13.311 1.00 87.62 93 ARG A N 1
ATOM 715 C CA . ARG A 1 93 ? 8.541 13.487 13.676 1.00 87.62 93 ARG A CA 1
ATOM 716 C C . ARG A 1 93 ? 7.419 14.511 13.516 1.00 87.62 93 ARG A C 1
ATOM 718 O O . ARG A 1 93 ? 7.245 15.337 14.396 1.00 87.62 93 ARG A O 1
ATOM 725 N N . ALA A 1 94 ? 6.642 14.413 12.437 1.00 83.38 94 ALA A N 1
ATOM 726 C CA . ALA A 1 94 ? 5.491 15.286 12.214 1.00 83.38 94 ALA A CA 1
ATOM 727 C C . ALA A 1 94 ? 4.404 15.120 13.293 1.00 83.38 94 ALA A C 1
ATOM 729 O O . ALA A 1 94 ? 3.795 16.102 13.694 1.00 83.38 94 ALA A O 1
ATOM 730 N N . ARG A 1 95 ? 4.193 13.896 13.801 1.00 77.44 95 ARG A N 1
ATOM 731 C CA . ARG A 1 95 ? 3.230 13.617 14.883 1.00 77.44 95 ARG A CA 1
ATOM 732 C C . ARG A 1 95 ? 3.744 13.957 16.287 1.00 77.44 95 ARG A C 1
ATOM 734 O O . ARG A 1 95 ? 2.940 14.225 17.165 1.00 77.44 95 ARG A O 1
ATOM 741 N N . GLY A 1 96 ? 5.060 13.931 16.506 1.00 63.75 96 GLY A N 1
ATOM 742 C CA . GLY A 1 96 ? 5.695 14.183 17.807 1.00 63.75 96 GLY A CA 1
ATOM 743 C C . GLY A 1 96 ? 6.028 15.650 18.106 1.00 63.75 96 GLY A C 1
ATOM 744 O O . GLY A 1 96 ? 6.600 15.927 19.151 1.00 63.75 96 GLY A O 1
ATOM 745 N N . GLY A 1 97 ? 5.695 16.591 17.218 1.00 55.34 97 GLY A N 1
ATOM 746 C CA . GLY A 1 97 ? 5.954 18.026 17.410 1.00 55.34 97 GLY A CA 1
ATOM 747 C C . GLY A 1 97 ? 4.981 18.757 18.347 1.00 55.34 97 GLY A C 1
ATOM 748 O O . GLY A 1 97 ? 5.017 19.980 18.383 1.00 55.34 97 GLY A O 1
ATOM 749 N N . GLY A 1 98 ? 4.105 18.044 19.066 1.00 50.97 98 GLY A N 1
ATOM 750 C CA . GLY A 1 98 ? 3.026 18.623 19.883 1.00 50.97 98 GLY A CA 1
ATOM 751 C C . GLY A 1 98 ? 3.019 18.219 21.361 1.00 50.97 98 GLY A C 1
ATOM 752 O O . GLY A 1 98 ? 1.966 18.268 21.981 1.00 50.97 98 GLY A O 1
ATOM 753 N N . GLY A 1 99 ? 4.144 17.784 21.935 1.00 47.78 99 GLY A N 1
ATOM 754 C CA . GLY A 1 99 ? 4.173 17.329 23.330 1.00 47.78 99 GLY A CA 1
ATOM 755 C C . GLY A 1 99 ? 5.553 17.421 23.967 1.00 47.78 99 GLY A C 1
ATOM 756 O O . GLY A 1 99 ? 6.220 16.408 24.138 1.00 47.78 99 GLY A O 1
ATOM 757 N N . GLY A 1 100 ? 5.972 18.642 24.293 1.00 42.94 100 GLY A N 1
ATOM 758 C CA . GLY A 1 100 ? 7.069 18.925 25.217 1.00 42.94 100 GLY A CA 1
ATOM 759 C C . GLY A 1 100 ? 6.537 19.798 26.348 1.00 42.94 100 GLY A C 1
ATOM 760 O O . GLY A 1 100 ? 6.619 21.018 26.268 1.00 42.94 100 GLY A O 1
ATOM 761 N N . GLY A 1 101 ? 5.929 19.164 27.347 1.00 44.38 101 GLY A N 1
ATOM 762 C CA . GLY A 1 101 ? 5.456 19.777 28.584 1.00 44.38 101 GLY A CA 1
ATOM 763 C C . GLY A 1 101 ? 5.454 18.704 29.665 1.00 44.38 101 GLY A C 1
ATOM 764 O O . GLY A 1 101 ? 4.582 17.837 29.663 1.00 44.38 101 GLY A O 1
ATOM 765 N N . GLY A 1 102 ? 6.486 18.735 30.501 1.00 34.22 102 GLY A N 1
ATOM 766 C CA . GLY A 1 102 ? 6.785 17.799 31.580 1.00 34.22 102 GLY A CA 1
ATOM 767 C C . GLY A 1 102 ? 8.167 18.106 32.119 1.00 34.22 102 GLY A C 1
ATOM 768 O O . GLY A 1 102 ? 9.127 17.857 31.358 1.00 34.22 102 GLY A O 1
#